Protein AF-A0A967R3L9-F1 (afdb_monomer_lite)

Sequence (91 aa):
IPGVAVYESRI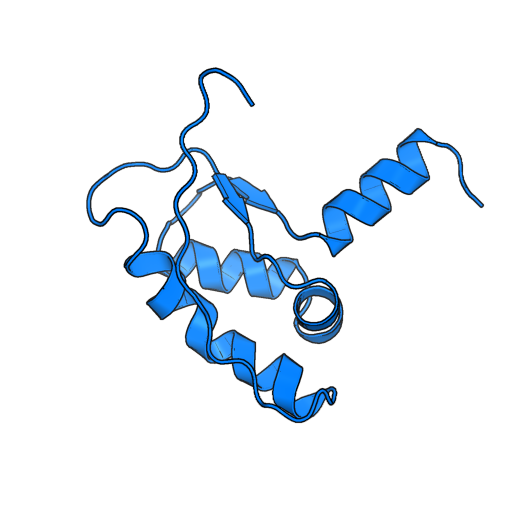YNDPEVSPESLADMEGRIAECTEVILPGADLDVVAYGCTSGAMVIGPENVHARIHEARPGVACTTPMEAATAALQALGAK

Secondary structure (DSSP, 8-state):
-TT-----------SS--HHHHHGGGGGHHHHHHTSSTTS--SEEE---HHHHHHH-HHHHHHHHHHHSTT-EEE-HHHHHHHHHHHTT--

Foldseek 3Di:
DPPDDDWFFDQDQDPDDDLVSLLVSLVCLQVRLLPGPHPDDDQEDEDEDQSSCVSNPQVSSVVSNCNRPPPHHYDYPNRVVVVVCVVVVPD

pLDDT: mean 97.0, std 2.75, range [78.0, 98.81]

Structure (mmCIF, N/CA/C/O backbone):
data_AF-A0A967R3L9-F1
#
_entry.id   AF-A0A967R3L9-F1
#
loop_
_atom_site.group_PDB
_atom_site.id
_atom_site.type_symbol
_atom_site.label_atom_id
_atom_site.label_alt_id
_atom_site.label_comp_id
_atom_site.label_asym_id
_atom_site.label_entity_id
_atom_site.label_seq_id
_atom_site.pdbx_PDB_ins_code
_atom_site.Cartn_x
_atom_site.Cartn_y
_atom_site.Cartn_z
_atom_site.occupancy
_atom_site.B_iso_or_equiv
_atom_site.auth_seq_id
_atom_site.auth_comp_id
_atom_site.auth_asym_id
_atom_site.auth_atom_id
_atom_site.pdbx_PDB_model_num
ATOM 1 N N . ILE A 1 1 ? -4.705 -4.990 16.367 1.00 85.19 1 ILE A N 1
ATOM 2 C CA . ILE A 1 1 ? -6.103 -4.551 16.583 1.00 85.19 1 ILE A CA 1
ATOM 3 C C . ILE A 1 1 ? -6.895 -5.804 16.933 1.00 85.19 1 ILE A C 1
ATOM 5 O O . ILE A 1 1 ? -6.933 -6.699 16.096 1.00 85.19 1 ILE A O 1
ATOM 9 N N . PRO A 1 2 ? -7.399 -5.958 18.170 1.00 94.62 2 PRO A N 1
ATOM 10 C CA . PRO A 1 2 ? -8.172 -7.144 18.534 1.00 94.62 2 PRO A CA 1
ATOM 11 C C . PRO A 1 2 ? -9.336 -7.357 17.556 1.00 94.62 2 PRO A C 1
ATOM 13 O O . PRO A 1 2 ? -10.051 -6.407 17.254 1.00 94.62 2 PRO A O 1
ATOM 16 N N . GLY A 1 3 ? -9.496 -8.580 17.046 1.00 96.31 3 GLY A N 1
ATOM 17 C CA . GLY A 1 3 ? -10.554 -8.922 16.086 1.00 96.31 3 GLY A CA 1
ATOM 18 C C . GLY A 1 3 ? -10.240 -8.648 14.610 1.00 96.31 3 GLY A C 1
ATOM 19 O O . GLY A 1 3 ? -11.092 -8.922 13.776 1.00 96.31 3 GLY A O 1
ATOM 20 N N . VAL A 1 4 ? -9.040 -8.159 14.271 1.00 96.88 4 VAL A N 1
ATOM 21 C CA . VAL A 1 4 ? -8.608 -7.960 12.876 1.00 96.88 4 VAL A CA 1
ATOM 22 C C . VAL A 1 4 ? -7.485 -8.935 12.544 1.00 96.88 4 VAL A C 1
ATOM 24 O O . VAL A 1 4 ? -6.444 -8.933 13.206 1.00 96.88 4 VAL A O 1
ATOM 27 N N . ALA A 1 5 ? -7.696 -9.759 11.520 1.00 97.12 5 ALA A N 1
ATOM 28 C CA . ALA A 1 5 ? -6.660 -10.617 10.965 1.00 97.12 5 ALA A CA 1
ATOM 29 C C . ALA A 1 5 ? -5.778 -9.818 9.994 1.00 97.12 5 ALA A C 1
ATOM 31 O O . ALA A 1 5 ? -6.271 -8.969 9.256 1.00 97.12 5 ALA A O 1
ATOM 32 N N . VAL A 1 6 ? -4.472 -10.080 10.012 1.00 97.19 6 VAL A N 1
ATOM 33 C CA . VAL A 1 6 ? -3.495 -9.410 9.146 1.00 97.19 6 VAL A CA 1
ATOM 34 C C . VAL A 1 6 ? -2.718 -10.474 8.391 1.00 97.19 6 VAL A C 1
ATOM 36 O O . VAL A 1 6 ? -2.249 -11.444 8.986 1.00 97.19 6 VAL A O 1
ATOM 39 N N . TYR A 1 7 ? -2.590 -10.266 7.088 1.00 97.75 7 TYR A N 1
ATOM 40 C CA . TYR A 1 7 ? -1.866 -11.127 6.166 1.00 97.75 7 TYR A CA 1
ATOM 41 C C . TYR A 1 7 ? -0.953 -10.247 5.323 1.00 97.75 7 TYR A C 1
ATOM 43 O O . TYR A 1 7 ? -1.308 -9.111 5.009 1.00 97.75 7 TYR A O 1
ATOM 51 N N . GLU A 1 8 ? 0.213 -10.766 4.961 1.00 97.56 8 GLU A N 1
ATOM 52 C CA . GLU A 1 8 ? 1.203 -10.013 4.202 1.00 97.56 8 GLU A CA 1
ATOM 53 C C . GLU A 1 8 ? 1.845 -10.872 3.118 1.00 97.56 8 GLU A C 1
ATOM 55 O O . GLU A 1 8 ? 2.023 -12.083 3.260 1.00 97.56 8 GLU A O 1
ATOM 60 N N . SER A 1 9 ? 2.221 -10.204 2.036 1.00 98.25 9 SER A N 1
ATOM 61 C CA . SER A 1 9 ? 3.149 -10.696 1.032 1.00 98.25 9 SER A CA 1
ATOM 62 C C . SER A 1 9 ? 4.220 -9.631 0.823 1.00 98.25 9 SER A C 1
ATOM 64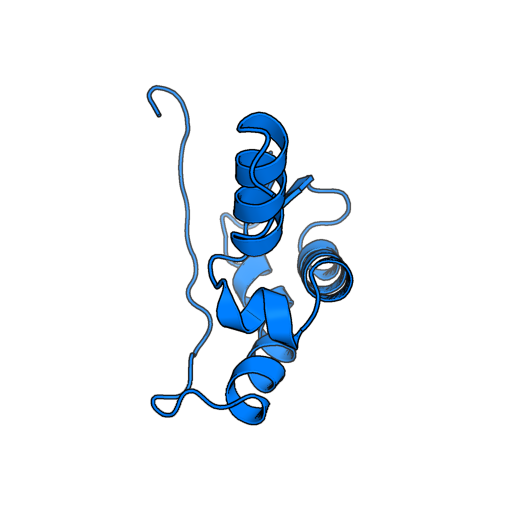 O O . SER A 1 9 ? 4.015 -8.447 1.110 1.00 98.25 9 SER A O 1
ATOM 66 N N . ARG A 1 10 ? 5.402 -10.045 0.362 1.00 97.50 10 ARG A N 1
ATOM 67 C CA . ARG A 1 10 ? 6.538 -9.138 0.215 1.00 97.50 10 ARG A CA 1
ATOM 68 C C . ARG A 1 10 ? 6.830 -8.859 -1.249 1.00 97.50 10 ARG A C 1
ATOM 70 O O . ARG A 1 10 ? 7.127 -9.774 -2.013 1.00 97.50 10 ARG A O 1
ATOM 77 N N . ILE A 1 11 ? 6.860 -7.577 -1.592 1.00 97.75 11 ILE A N 1
ATOM 78 C CA . ILE A 1 11 ? 7.423 -7.101 -2.852 1.00 97.75 11 ILE A CA 1
ATOM 79 C C . ILE A 1 11 ? 8.945 -7.018 -2.683 1.00 97.75 11 ILE A C 1
ATOM 81 O O . ILE A 1 11 ? 9.447 -6.476 -1.696 1.00 97.75 11 ILE A O 1
ATOM 85 N N . TYR A 1 12 ? 9.683 -7.606 -3.625 1.00 96.19 12 TYR A N 1
ATOM 86 C CA . TYR A 1 12 ? 11.122 -7.420 -3.767 1.00 96.19 12 TYR A CA 1
ATOM 87 C C . TYR A 1 12 ? 11.428 -5.928 -3.818 1.00 96.19 12 TYR A C 1
ATOM 89 O O . TYR A 1 12 ? 10.853 -5.195 -4.617 1.00 96.19 12 TYR A O 1
ATOM 97 N N . ASN A 1 13 ? 12.329 -5.515 -2.942 1.00 92.88 13 ASN A N 1
ATOM 98 C CA . ASN A 1 13 ? 12.805 -4.154 -2.838 1.00 92.88 13 ASN A CA 1
ATOM 99 C C . ASN A 1 13 ? 14.309 -4.204 -3.059 1.00 92.88 13 ASN A C 1
ATOM 101 O O . ASN A 1 13 ? 14.996 -4.929 -2.329 1.00 92.88 13 ASN A O 1
ATOM 105 N N . ASP A 1 14 ? 14.789 -3.452 -4.043 1.00 95.19 14 ASP A N 1
ATOM 106 C CA . ASP A 1 14 ? 16.215 -3.357 -4.330 1.00 95.19 14 ASP A CA 1
ATOM 107 C C . ASP A 1 14 ? 16.985 -2.889 -3.074 1.00 95.19 14 ASP A C 1
ATOM 109 O O . ASP A 1 14 ? 16.457 -2.088 -2.288 1.00 95.19 14 ASP A O 1
ATOM 113 N N . PRO A 1 15 ? 18.191 -3.421 -2.800 1.00 93.94 15 PRO A N 1
ATOM 114 C CA . PRO A 1 15 ? 19.019 -2.942 -1.695 1.00 93.94 15 PRO A CA 1
ATOM 115 C C . PRO A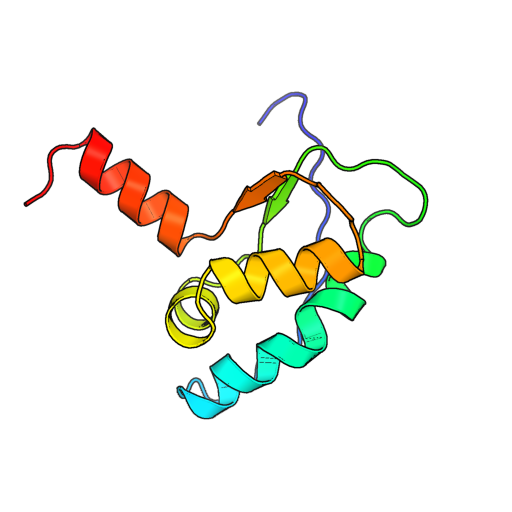 1 15 ? 19.379 -1.453 -1.805 1.00 93.94 15 PRO A C 1
ATOM 117 O O . PRO A 1 15 ? 19.576 -0.808 -0.771 1.00 93.94 15 PRO A O 1
ATOM 120 N N . GLU A 1 16 ? 19.467 -0.905 -3.016 1.00 95.06 16 GLU A N 1
ATOM 121 C CA . GLU A 1 16 ? 19.639 0.522 -3.252 1.00 95.06 16 GLU A CA 1
ATOM 122 C C . GLU A 1 16 ? 18.276 1.213 -3.354 1.00 95.06 16 GLU A C 1
ATOM 124 O O . GLU A 1 16 ? 17.430 0.869 -4.176 1.00 95.06 16 GLU A O 1
ATOM 129 N N . VAL A 1 17 ? 18.054 2.226 -2.515 1.00 95.25 17 VAL A N 1
ATOM 130 C CA . VAL A 1 17 ? 16.804 2.995 -2.511 1.00 95.25 17 VAL A CA 1
ATOM 131 C C . VAL A 1 17 ? 16.989 4.253 -3.354 1.00 95.25 17 VAL A C 1
ATOM 133 O O . VAL A 1 17 ? 17.548 5.246 -2.885 1.00 95.25 17 VAL A O 1
ATOM 136 N N . SER A 1 18 ? 16.492 4.218 -4.589 1.00 97.25 18 SER A N 1
ATOM 137 C CA . SER A 1 18 ? 16.483 5.334 -5.535 1.00 97.25 18 SER A CA 1
ATOM 138 C C . SER A 1 18 ? 15.070 5.530 -6.107 1.00 97.25 18 SER A C 1
ATOM 140 O O . SER A 1 18 ? 14.225 4.643 -5.978 1.00 97.25 18 SER A O 1
ATOM 142 N N . PRO A 1 19 ? 14.757 6.678 -6.734 1.00 97.50 19 PRO A N 1
ATOM 143 C CA . PRO A 1 19 ? 13.472 6.848 -7.410 1.00 97.50 19 PRO A CA 1
ATOM 144 C C . PRO A 1 19 ? 13.208 5.777 -8.478 1.00 97.50 19 PRO A C 1
ATOM 146 O O . PRO A 1 19 ? 12.075 5.341 -8.624 1.00 97.50 19 PRO A O 1
ATOM 149 N N . GLU A 1 20 ? 14.245 5.332 -9.188 1.00 98.00 20 GLU A N 1
ATOM 150 C CA . GLU A 1 20 ? 14.140 4.281 -10.206 1.00 98.00 20 GLU A CA 1
ATOM 151 C C . GLU A 1 20 ? 13.800 2.930 -9.568 1.00 98.00 20 GLU A C 1
ATOM 153 O O . GLU A 1 20 ? 12.770 2.345 -9.892 1.00 98.00 20 GLU A O 1
ATOM 158 N N . SER A 1 21 ? 14.569 2.497 -8.562 1.00 97.25 21 SER A N 1
ATOM 159 C CA . SER A 1 21 ? 14.329 1.202 -7.915 1.00 97.25 21 SER A CA 1
ATOM 160 C C . SER A 1 21 ? 12.999 1.139 -7.155 1.00 97.25 21 SER A C 1
ATOM 162 O O . SER A 1 21 ? 12.386 0.077 -7.044 1.00 97.25 21 SER A O 1
ATOM 164 N N . LEU A 1 22 ? 12.514 2.278 -6.650 1.00 98.06 22 LEU A N 1
ATOM 165 C CA . LEU A 1 22 ? 11.183 2.389 -6.054 1.00 98.06 22 LEU A CA 1
ATOM 166 C C . LEU A 1 22 ? 10.067 2.334 -7.103 1.00 98.06 22 LEU A C 1
ATOM 168 O O . LEU A 1 22 ? 9.021 1.751 -6.822 1.00 98.06 22 LEU A O 1
ATOM 172 N N . ALA A 1 23 ? 10.266 2.927 -8.284 1.00 97.81 23 ALA A N 1
ATOM 173 C CA . ALA A 1 23 ? 9.304 2.853 -9.383 1.00 97.81 23 ALA A CA 1
ATOM 174 C C . ALA A 1 23 ? 9.178 1.418 -9.920 1.00 97.81 23 ALA A C 1
ATOM 176 O O . ALA A 1 23 ? 8.067 0.954 -10.175 1.00 97.81 23 ALA A O 1
ATOM 177 N N . ASP A 1 24 ? 10.287 0.676 -9.981 1.00 97.44 24 ASP A N 1
ATOM 178 C CA . ASP A 1 24 ? 10.316 -0.721 -10.438 1.00 97.44 24 ASP A CA 1
ATOM 179 C C . ASP A 1 24 ? 9.430 -1.659 -9.598 1.00 97.44 24 ASP A C 1
ATOM 181 O O . ASP A 1 24 ? 8.970 -2.701 -10.080 1.00 97.44 24 ASP A O 1
ATOM 185 N N . MET A 1 25 ? 9.136 -1.293 -8.346 1.00 98.00 25 MET A N 1
ATOM 186 C CA . MET A 1 25 ? 8.233 -2.062 -7.487 1.00 98.00 25 MET A CA 1
ATOM 187 C C . MET A 1 25 ? 6.799 -2.118 -8.035 1.00 98.00 25 MET A C 1
ATOM 189 O O . MET A 1 25 ? 6.092 -3.086 -7.742 1.00 98.00 25 MET A O 1
ATOM 193 N N . GLU A 1 26 ? 6.363 -1.122 -8.821 1.00 98.31 26 GLU A N 1
ATOM 194 C CA . GLU A 1 26 ? 4.987 -1.007 -9.325 1.00 98.31 26 GLU A CA 1
ATOM 195 C C . GLU A 1 26 ? 4.545 -2.266 -10.077 1.00 98.31 26 GLU A C 1
ATOM 197 O O . GLU A 1 26 ? 3.471 -2.813 -9.808 1.00 98.31 26 GLU A O 1
ATOM 202 N N . GLY A 1 27 ? 5.409 -2.777 -10.959 1.00 97.50 27 GLY A N 1
ATOM 203 C CA . GLY A 1 27 ? 5.120 -3.949 -11.788 1.00 97.50 27 GLY A CA 1
ATOM 204 C C . GLY A 1 27 ? 4.906 -5.241 -10.993 1.00 97.50 27 GLY A C 1
ATOM 205 O O . GLY A 1 27 ? 4.412 -6.222 -11.541 1.00 97.50 27 GLY A O 1
ATOM 206 N N . ARG A 1 28 ? 5.251 -5.253 -9.699 1.00 98.19 28 ARG A N 1
ATOM 207 C CA . ARG A 1 28 ? 5.161 -6.427 -8.818 1.00 98.19 28 ARG A CA 1
ATOM 208 C C . ARG A 1 28 ? 4.006 -6.342 -7.817 1.00 98.19 28 ARG A C 1
ATOM 210 O O . ARG A 1 28 ? 3.771 -7.295 -7.071 1.00 98.19 28 ARG A O 1
ATOM 217 N N . ILE A 1 29 ? 3.281 -5.220 -7.774 1.00 98.69 29 ILE A N 1
ATOM 218 C CA . ILE A 1 29 ? 2.188 -5.010 -6.812 1.00 98.69 29 ILE A CA 1
ATOM 219 C C . ILE A 1 29 ? 1.050 -6.009 -7.048 1.00 98.69 29 ILE A C 1
ATOM 221 O O . ILE A 1 29 ? 0.587 -6.625 -6.087 1.00 98.69 29 ILE A O 1
ATOM 225 N N . ALA A 1 30 ? 0.626 -6.209 -8.300 1.00 98.50 30 ALA A N 1
ATOM 226 C CA . ALA A 1 30 ? -0.487 -7.101 -8.628 1.00 98.50 30 ALA A CA 1
ATOM 227 C C . ALA A 1 30 ? -0.189 -8.563 -8.236 1.00 98.50 30 ALA A C 1
ATOM 229 O O . ALA A 1 30 ? -0.943 -9.148 -7.458 1.00 98.50 30 ALA A O 1
ATOM 230 N N . GLU A 1 31 ? 0.957 -9.116 -8.665 1.00 98.19 31 GLU A N 1
ATOM 231 C CA . GLU A 1 31 ? 1.353 -10.502 -8.342 1.00 98.19 31 GLU A CA 1
ATOM 232 C C . GLU A 1 31 ? 1.485 -10.739 -6.829 1.00 98.19 31 GLU A C 1
ATOM 234 O O . GLU A 1 31 ? 1.072 -11.774 -6.306 1.00 98.19 31 GLU A O 1
ATOM 239 N N . CYS A 1 32 ? 2.022 -9.763 -6.090 1.00 98.56 32 CYS A N 1
ATOM 240 C CA . CYS A 1 32 ? 2.170 -9.887 -4.645 1.00 98.56 32 CYS A CA 1
ATOM 241 C C . CYS A 1 32 ? 0.814 -9.759 -3.941 1.00 98.56 32 CYS A C 1
ATOM 243 O O . CYS A 1 32 ? 0.579 -10.423 -2.933 1.00 98.56 32 CYS A O 1
ATOM 245 N N . THR A 1 33 ? -0.099 -8.942 -4.460 1.00 98.50 33 THR A N 1
ATOM 246 C CA . THR A 1 33 ? -1.455 -8.809 -3.911 1.00 98.50 33 THR A CA 1
ATOM 247 C C . THR A 1 33 ? -2.268 -10.091 -4.112 1.00 98.50 33 THR A C 1
ATOM 249 O O . THR A 1 33 ? -2.999 -10.507 -3.211 1.00 98.50 33 THR A O 1
ATOM 252 N N . GLU A 1 34 ? -2.125 -10.751 -5.264 1.00 97.94 34 GLU A N 1
ATOM 253 C CA . GLU A 1 34 ? -2.872 -11.966 -5.618 1.00 97.94 34 GLU A CA 1
ATOM 254 C C . GLU A 1 34 ? -2.654 -13.110 -4.615 1.00 97.94 34 GLU A C 1
ATOM 256 O O . GLU A 1 34 ? -3.595 -13.820 -4.254 1.00 97.94 34 GLU A O 1
ATOM 261 N N . VAL A 1 35 ? -1.433 -13.247 -4.091 1.00 98.06 35 VAL A N 1
ATOM 262 C CA . VAL A 1 35 ? -1.079 -14.337 -3.168 1.00 98.06 35 VAL A CA 1
ATOM 263 C C . VAL A 1 35 ? -1.555 -14.124 -1.726 1.00 98.06 35 VAL A C 1
ATOM 265 O O . VAL A 1 35 ? -1.450 -15.041 -0.907 1.00 98.06 35 VAL A O 1
ATOM 268 N N . ILE A 1 36 ? -2.092 -12.949 -1.382 1.00 98.19 36 ILE A N 1
ATOM 269 C CA . ILE A 1 36 ? -2.650 -12.686 -0.048 1.00 98.19 36 ILE A CA 1
ATOM 270 C C . ILE A 1 36 ? -4.022 -13.358 0.040 1.00 98.19 36 ILE A C 1
ATOM 272 O O . ILE A 1 36 ? -4.978 -12.849 -0.529 1.00 98.19 36 ILE A O 1
ATOM 276 N N . LEU A 1 37 ? -4.127 -14.485 0.755 1.00 97.12 37 LEU A N 1
ATOM 277 C CA . LEU A 1 37 ? -5.362 -15.275 0.915 1.00 97.12 37 LEU A CA 1
ATOM 278 C C . LEU A 1 37 ? -6.133 -15.531 -0.403 1.00 97.12 37 LEU A C 1
ATOM 280 O O . LEU A 1 37 ? -7.238 -15.008 -0.602 1.00 97.12 37 LEU A O 1
ATOM 284 N N . PRO A 1 38 ? -5.588 -16.340 -1.326 1.00 95.50 38 PRO A N 1
ATOM 285 C CA . PRO A 1 38 ? -6.238 -16.611 -2.606 1.00 95.50 38 PRO A CA 1
ATOM 286 C C . PRO A 1 38 ? -7.649 -17.187 -2.422 1.00 95.50 38 PRO A C 1
ATOM 288 O O . PRO A 1 38 ? -7.852 -18.117 -1.642 1.00 95.50 38 PRO A O 1
ATOM 291 N N . GLY A 1 39 ? -8.628 -16.632 -3.141 1.00 90.38 39 GLY A N 1
ATOM 292 C CA . GLY A 1 39 ? -10.024 -17.091 -3.117 1.00 90.38 39 GLY A CA 1
ATOM 293 C C . GLY A 1 39 ? -10.862 -16.648 -1.911 1.00 90.38 39 GLY A C 1
ATOM 294 O O . GLY A 1 39 ? -12.053 -16.948 -1.882 1.00 90.38 39 GLY A O 1
ATOM 295 N N . ALA A 1 40 ? -10.280 -15.934 -0.945 1.00 95.25 40 ALA A N 1
ATOM 296 C CA . ALA A 1 40 ? -11.027 -15.274 0.124 1.00 95.25 40 ALA A CA 1
ATOM 297 C C . ALA A 1 40 ? -11.196 -13.777 -0.166 1.00 95.25 40 ALA A C 1
ATOM 299 O O . ALA A 1 40 ? -10.352 -13.172 -0.837 1.00 95.25 40 ALA A O 1
ATOM 300 N N . ASP A 1 41 ? -12.260 -13.188 0.374 1.00 94.62 41 ASP A N 1
ATOM 301 C CA . ASP A 1 41 ? -12.473 -11.743 0.351 1.00 94.62 41 ASP A CA 1
ATOM 302 C C . ASP A 1 41 ? -11.548 -11.044 1.358 1.00 94.62 41 ASP A C 1
ATOM 304 O O . ASP A 1 41 ? -11.239 -11.579 2.426 1.00 94.62 41 ASP A O 1
ATOM 308 N N . LEU A 1 42 ? -11.104 -9.836 1.007 1.00 97.62 42 LEU A N 1
ATOM 309 C CA . LEU A 1 42 ? -10.333 -8.946 1.873 1.00 97.62 42 LEU A CA 1
ATOM 310 C C . LEU A 1 42 ? -11.111 -7.641 2.035 1.00 97.62 42 LEU A C 1
ATOM 312 O O . LEU A 1 42 ? -11.588 -7.092 1.045 1.00 97.62 42 LEU A O 1
ATOM 316 N N . ASP A 1 43 ? -11.197 -7.122 3.260 1.00 98.19 43 ASP A N 1
ATOM 317 C CA . ASP A 1 43 ? -11.851 -5.831 3.514 1.00 98.19 43 ASP A CA 1
ATOM 318 C C . ASP A 1 43 ? -11.012 -4.653 2.992 1.00 98.19 43 ASP A C 1
ATOM 320 O O . ASP A 1 43 ? -11.546 -3.659 2.500 1.00 98.19 43 ASP A O 1
ATOM 324 N N . VAL A 1 44 ? -9.684 -4.755 3.115 1.00 98.25 44 VAL A N 1
ATOM 325 C CA . VAL A 1 44 ? -8.727 -3.704 2.755 1.00 98.25 44 VAL A CA 1
ATOM 326 C C . VAL A 1 44 ? -7.380 -4.302 2.355 1.00 98.25 44 VAL A C 1
ATOM 328 O O . VAL A 1 44 ? -6.925 -5.282 2.948 1.00 98.25 44 VAL A O 1
ATOM 331 N N . VAL A 1 45 ? -6.711 -3.680 1.385 1.00 98.50 45 VAL A N 1
ATOM 332 C CA . VAL A 1 45 ? -5.316 -3.957 1.024 1.00 98.50 45 VAL A CA 1
ATOM 333 C C . VAL A 1 45 ? -4.498 -2.679 1.181 1.00 98.50 45 VAL A C 1
ATOM 335 O O . VAL A 1 45 ? -4.876 -1.615 0.694 1.00 98.50 45 VAL A O 1
ATOM 338 N N . ALA A 1 46 ? -3.357 -2.777 1.860 1.00 98.31 46 ALA A N 1
ATOM 339 C CA . ALA A 1 46 ? -2.437 -1.662 2.025 1.00 98.31 46 ALA A CA 1
ATOM 340 C C . ALA A 1 46 ? -1.105 -1.947 1.327 1.00 98.31 46 ALA A C 1
ATOM 342 O O . ALA A 1 46 ? -0.484 -2.983 1.567 1.00 98.31 46 ALA A O 1
ATOM 343 N N . TYR A 1 47 ? -0.624 -1.002 0.521 1.00 98.50 47 TYR A N 1
ATOM 344 C CA . TYR A 1 47 ? 0.748 -1.045 0.017 1.00 98.50 47 TYR A CA 1
ATOM 345 C C . TYR A 1 47 ? 1.683 -0.405 1.044 1.00 98.50 47 TYR A C 1
ATOM 347 O O . TYR A 1 47 ? 1.719 0.814 1.202 1.00 98.50 47 TYR A O 1
ATOM 355 N N . GLY A 1 48 ? 2.429 -1.235 1.771 1.00 97.56 48 GLY A N 1
ATOM 356 C CA . GLY A 1 48 ? 3.162 -0.852 2.983 1.00 97.56 48 GLY A CA 1
ATOM 357 C C . GLY A 1 48 ? 4.447 -0.030 2.803 1.00 97.56 48 GLY A C 1
ATOM 358 O O . GLY A 1 48 ? 5.271 -0.032 3.714 1.00 97.56 48 GLY A O 1
ATOM 359 N N . CYS A 1 49 ? 4.663 0.653 1.675 1.00 96.69 49 CYS A N 1
ATOM 360 C CA . CYS A 1 49 ? 5.890 1.419 1.421 1.00 96.69 49 CYS A CA 1
ATOM 361 C C . CYS A 1 49 ? 5.599 2.913 1.212 1.00 96.69 49 CYS A C 1
ATOM 363 O O . CYS A 1 49 ? 4.991 3.296 0.216 1.00 96.69 49 CYS A O 1
ATOM 365 N N . THR A 1 50 ? 6.067 3.774 2.126 1.00 96.75 50 THR A N 1
ATOM 366 C CA . THR A 1 50 ? 5.865 5.233 2.037 1.00 96.75 50 THR A CA 1
ATOM 367 C C . THR A 1 50 ? 6.584 5.845 0.834 1.00 96.75 50 THR A C 1
ATOM 369 O O . THR A 1 50 ? 5.973 6.580 0.067 1.00 96.75 50 THR A O 1
ATOM 372 N N . SER A 1 51 ? 7.876 5.550 0.651 1.00 96.81 51 SER A N 1
ATOM 373 C CA . SER A 1 51 ? 8.681 6.104 -0.448 1.00 96.81 51 SER A CA 1
ATOM 374 C C . SER A 1 51 ? 8.240 5.575 -1.807 1.00 96.81 51 SER A C 1
ATOM 376 O O . SER A 1 51 ? 8.112 6.354 -2.745 1.00 96.81 51 SER A O 1
ATOM 378 N N . GLY A 1 52 ? 7.921 4.283 -1.889 1.00 97.31 52 GLY A N 1
ATOM 379 C CA . GLY A 1 52 ? 7.328 3.686 -3.082 1.00 97.31 52 GLY A CA 1
ATOM 380 C C . GLY A 1 52 ? 5.992 4.339 -3.435 1.00 97.31 52 GLY A C 1
ATOM 381 O O . GLY A 1 52 ? 5.793 4.707 -4.582 1.00 97.31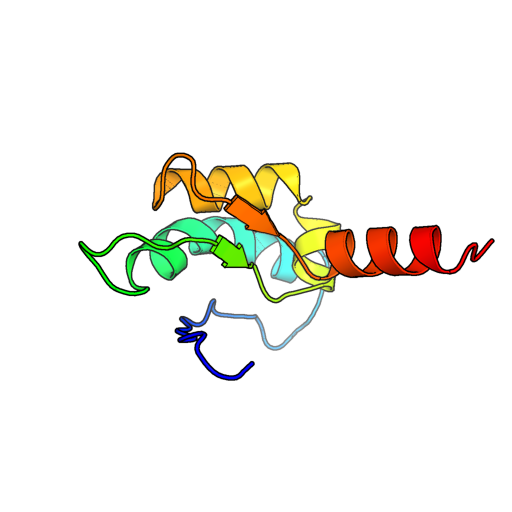 52 GLY A O 1
ATOM 382 N N . ALA A 1 53 ? 5.106 4.567 -2.458 1.00 97.31 53 ALA A N 1
ATOM 383 C CA . ALA A 1 53 ? 3.817 5.216 -2.708 1.00 97.31 53 ALA A CA 1
ATOM 384 C C . ALA A 1 53 ? 3.976 6.671 -3.180 1.00 97.31 53 ALA A C 1
ATOM 386 O O . ALA A 1 53 ? 3.222 7.110 -4.040 1.00 97.31 53 ALA A O 1
ATOM 387 N N . MET A 1 54 ? 4.974 7.400 -2.663 1.00 97.25 54 MET A N 1
ATOM 388 C CA . MET A 1 54 ? 5.290 8.759 -3.124 1.00 97.25 54 MET A CA 1
ATOM 389 C C . MET A 1 54 ? 5.803 8.792 -4.568 1.00 97.25 54 MET A C 1
ATOM 391 O O . MET A 1 54 ? 5.468 9.718 -5.299 1.00 97.25 54 MET A O 1
ATOM 395 N N . VAL A 1 55 ? 6.624 7.815 -4.968 1.00 98.12 55 VAL A N 1
ATOM 396 C CA . VAL A 1 55 ? 7.206 7.744 -6.320 1.00 98.12 55 VAL A CA 1
ATOM 397 C C . VAL A 1 55 ? 6.198 7.221 -7.345 1.00 98.12 55 VAL A C 1
ATOM 399 O O . VAL A 1 55 ? 6.051 7.815 -8.408 1.00 98.12 55 VAL A O 1
ATOM 402 N N . ILE A 1 56 ? 5.498 6.130 -7.025 1.00 98.12 56 ILE A N 1
ATOM 403 C CA . ILE A 1 56 ? 4.533 5.464 -7.915 1.00 98.12 56 ILE A CA 1
ATOM 404 C C . ILE A 1 56 ? 3.236 6.282 -8.022 1.00 98.12 56 ILE A C 1
ATOM 406 O O . ILE A 1 56 ? 2.616 6.338 -9.083 1.00 98.12 56 ILE A O 1
ATOM 410 N N . GLY A 1 57 ? 2.834 6.938 -6.932 1.00 98.00 57 GLY A N 1
ATOM 411 C CA . GLY A 1 57 ? 1.548 7.617 -6.790 1.00 98.00 57 GLY A CA 1
ATOM 412 C C . GLY A 1 57 ? 0.459 6.682 -6.237 1.00 98.00 57 GLY A C 1
ATOM 413 O O . GLY A 1 57 ? 0.355 5.531 -6.677 1.00 98.00 57 GLY A O 1
ATOM 414 N N . PRO A 1 58 ? -0.366 7.137 -5.273 1.00 97.06 58 PRO A N 1
ATOM 415 C CA . PRO A 1 58 ? -1.369 6.292 -4.624 1.00 97.06 58 PRO A CA 1
ATOM 416 C C . PRO A 1 58 ? -2.421 5.762 -5.605 1.00 97.06 58 PRO A C 1
ATOM 418 O O . PRO A 1 58 ? -2.810 4.603 -5.502 1.00 97.06 58 PRO A O 1
ATOM 421 N N . GLU A 1 59 ? -2.818 6.542 -6.609 1.00 98.00 59 GLU A N 1
ATOM 422 C CA . GLU A 1 59 ? -3.801 6.121 -7.612 1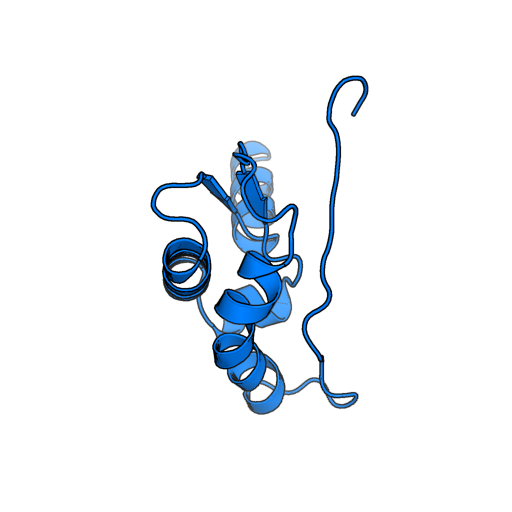.00 98.00 59 GLU A CA 1
ATOM 423 C C . GLU A 1 59 ? -3.285 4.951 -8.462 1.00 98.00 59 GLU A C 1
ATOM 425 O O . GLU A 1 59 ? -4.026 4.005 -8.737 1.00 98.00 59 GLU A O 1
ATOM 430 N N . ASN A 1 60 ? -2.001 4.974 -8.833 1.00 98.50 60 ASN A N 1
ATOM 431 C CA . ASN A 1 60 ? -1.368 3.884 -9.577 1.00 98.50 60 ASN A CA 1
ATOM 432 C C . ASN A 1 60 ? -1.229 2.634 -8.705 1.00 98.50 60 ASN A C 1
ATOM 434 O O . ASN A 1 60 ? -1.552 1.534 -9.148 1.00 98.50 60 ASN A O 1
ATOM 438 N N . VAL A 1 61 ? -0.835 2.797 -7.439 1.00 98.69 61 VAL A N 1
ATOM 439 C CA . VAL A 1 61 ? -0.805 1.694 -6.467 1.00 98.69 61 VAL A CA 1
ATOM 440 C C . VAL A 1 61 ? -2.185 1.043 -6.332 1.00 98.69 61 VAL A C 1
ATOM 442 O O . VAL A 1 61 ? -2.289 -0.183 -6.383 1.00 98.69 61 VAL A O 1
ATOM 445 N N . HIS A 1 62 ? -3.249 1.840 -6.190 1.00 98.69 62 HIS A N 1
ATOM 446 C CA . HIS A 1 62 ? -4.620 1.329 -6.092 1.00 98.69 62 HIS A CA 1
ATOM 447 C C . HIS A 1 62 ? -5.018 0.582 -7.367 1.00 98.69 62 HIS A C 1
ATOM 449 O O . HIS A 1 62 ? -5.552 -0.521 -7.272 1.00 98.69 62 HIS A O 1
ATOM 455 N N . ALA A 1 63 ? -4.690 1.124 -8.544 1.00 98.75 63 ALA A N 1
ATOM 456 C CA . ALA A 1 63 ? -4.952 0.466 -9.821 1.00 98.75 63 ALA A CA 1
ATOM 457 C C . ALA A 1 63 ? -4.265 -0.907 -9.916 1.00 98.75 63 ALA A C 1
ATOM 459 O O . ALA A 1 63 ? -4.918 -1.887 -10.275 1.00 98.75 63 ALA A O 1
ATOM 460 N N . ARG A 1 64 ? -2.986 -1.010 -9.524 1.00 98.81 64 ARG A N 1
ATOM 461 C CA . ARG A 1 64 ? -2.257 -2.291 -9.493 1.00 98.81 64 ARG A CA 1
ATOM 462 C C . ARG A 1 64 ? -2.856 -3.283 -8.489 1.00 98.81 64 ARG A C 1
ATOM 464 O O . ARG A 1 64 ? -2.923 -4.473 -8.776 1.00 98.81 64 ARG A O 1
ATOM 471 N N . ILE A 1 65 ? -3.319 -2.823 -7.322 1.00 98.75 65 ILE A N 1
ATOM 472 C CA . ILE A 1 65 ? -4.027 -3.680 -6.351 1.00 98.75 65 ILE A CA 1
ATOM 473 C C . ILE A 1 65 ? -5.338 -4.206 -6.953 1.00 98.75 65 ILE A C 1
ATOM 475 O O . ILE A 1 65 ? -5.657 -5.389 -6.813 1.00 98.75 65 ILE A O 1
ATOM 479 N N . HIS A 1 66 ? -6.093 -3.348 -7.644 1.00 98.62 66 HIS A N 1
ATOM 480 C CA . HIS A 1 66 ? -7.389 -3.694 -8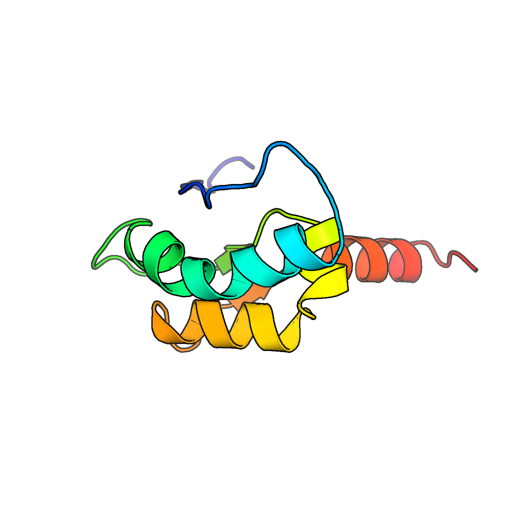.235 1.00 98.62 66 HIS A CA 1
ATOM 481 C C . HIS A 1 66 ? -7.301 -4.663 -9.413 1.00 98.62 66 HIS A C 1
ATOM 483 O O . HIS A 1 66 ? -8.302 -5.310 -9.712 1.00 98.62 66 HIS A O 1
ATOM 489 N N . GLU A 1 67 ? -6.131 -4.831 -10.029 1.00 98.44 67 GLU A N 1
ATOM 490 C CA . GLU A 1 67 ? -5.896 -5.909 -11.000 1.00 98.44 67 GLU A CA 1
ATOM 491 C C . GLU A 1 67 ? -6.043 -7.297 -10.360 1.00 98.44 67 GLU A C 1
ATOM 493 O O . GLU A 1 67 ? -6.623 -8.191 -10.972 1.00 98.44 67 GLU A O 1
ATOM 498 N N . ALA A 1 68 ? -5.582 -7.467 -9.116 1.00 97.62 68 ALA A N 1
ATOM 499 C CA . ALA A 1 68 ? -5.701 -8.723 -8.373 1.00 97.62 68 ALA A CA 1
ATOM 500 C C . ALA A 1 68 ? -6.973 -8.793 -7.512 1.00 97.62 68 ALA A C 1
ATOM 502 O O . ALA A 1 68 ? -7.534 -9.868 -7.298 1.00 97.62 68 ALA A O 1
ATOM 503 N N . ARG A 1 69 ? -7.423 -7.651 -6.978 1.00 97.81 69 ARG A N 1
ATOM 504 C CA . ARG A 1 69 ? -8.547 -7.546 -6.033 1.00 97.81 69 ARG A CA 1
ATOM 505 C C . ARG A 1 69 ? -9.497 -6.415 -6.444 1.00 97.81 69 ARG A C 1
ATOM 507 O O . ARG A 1 69 ? -9.466 -5.344 -5.836 1.00 97.81 69 ARG A O 1
ATOM 514 N N . PRO A 1 70 ? -10.337 -6.614 -7.476 1.00 97.12 70 PRO A N 1
ATOM 515 C CA . PRO A 1 70 ? -11.207 -5.557 -7.984 1.00 97.12 70 PRO A CA 1
ATOM 516 C C . PRO A 1 70 ? -12.106 -4.957 -6.895 1.00 97.12 70 PRO A C 1
ATOM 518 O O . PRO A 1 70 ? -12.835 -5.678 -6.217 1.00 97.12 70 PRO A O 1
ATOM 521 N N . GLY A 1 71 ? -12.069 -3.631 -6.740 1.00 95.94 71 GLY A N 1
ATOM 522 C CA . GLY A 1 71 ? -12.970 -2.890 -5.850 1.00 95.94 71 GLY A CA 1
ATOM 523 C C . GLY A 1 71 ? -12.667 -2.979 -4.350 1.00 95.94 71 GLY A C 1
ATOM 524 O O . GLY A 1 71 ? -13.432 -2.416 -3.567 1.00 95.94 71 GLY A O 1
ATOM 525 N N . VAL A 1 72 ? -11.578 -3.637 -3.930 1.00 98.31 72 VAL A N 1
ATOM 526 C CA . VAL A 1 72 ? -11.168 -3.649 -2.515 1.00 98.31 72 VAL A CA 1
ATOM 527 C C . VAL A 1 72 ? -10.800 -2.240 -2.043 1.00 98.31 72 VAL A C 1
ATOM 529 O O . VAL A 1 72 ? -10.283 -1.434 -2.822 1.00 98.31 72 VAL A O 1
ATOM 532 N N . ALA A 1 73 ? -11.046 -1.926 -0.768 1.00 98.56 73 ALA A N 1
ATOM 533 C CA . ALA A 1 73 ? -10.547 -0.682 -0.196 1.00 98.56 73 ALA A CA 1
ATOM 534 C C . ALA A 1 73 ? -9.010 -0.685 -0.206 1.00 98.56 73 ALA A C 1
ATOM 536 O O . ALA A 1 73 ? -8.381 -1.683 0.153 1.00 98.56 73 ALA A O 1
ATOM 537 N N . CYS A 1 74 ? -8.411 0.439 -0.591 1.00 98.38 74 CYS A N 1
ATOM 538 C CA . CYS A 1 74 ? -6.964 0.583 -0.702 1.00 98.38 74 CYS A CA 1
ATOM 539 C C . CYS A 1 74 ? -6.461 1.719 0.185 1.00 98.38 74 CYS A C 1
ATOM 541 O O . CYS A 1 74 ? -7.161 2.706 0.412 1.00 98.38 74 CYS A O 1
ATOM 543 N N . THR A 1 75 ? -5.235 1.589 0.684 1.00 98.38 75 THR A N 1
ATOM 544 C CA . THR A 1 75 ? -4.544 2.690 1.359 1.00 98.38 75 THR A CA 1
ATOM 545 C C . THR A 1 75 ? -3.029 2.551 1.249 1.00 98.38 75 THR A C 1
ATOM 547 O O . THR A 1 75 ? -2.489 1.464 1.022 1.00 98.38 75 THR A O 1
ATOM 550 N N . THR A 1 76 ? -2.328 3.659 1.449 1.00 98.25 76 THR A N 1
ATOM 551 C CA . THR A 1 76 ? -0.871 3.726 1.541 1.00 98.25 76 THR A CA 1
ATOM 552 C C . THR A 1 76 ? -0.451 4.492 2.801 1.00 98.25 76 THR A C 1
ATOM 554 O O . THR A 1 76 ? -1.188 5.358 3.283 1.00 98.25 76 THR A O 1
ATOM 557 N N . PRO A 1 77 ? 0.760 4.253 3.339 1.00 97.31 77 PRO A N 1
ATOM 558 C CA . PRO A 1 77 ? 1.305 5.058 4.429 1.00 97.31 77 PRO A CA 1
ATOM 559 C C . PRO A 1 77 ? 1.374 6.559 4.115 1.00 97.31 77 PRO A C 1
ATOM 561 O O . PRO A 1 77 ? 1.265 7.371 5.028 1.00 97.31 77 PRO A O 1
ATOM 564 N N . MET A 1 78 ? 1.531 6.935 2.840 1.00 95.81 78 MET A N 1
ATOM 565 C CA . MET A 1 78 ? 1.515 8.334 2.404 1.00 95.81 78 MET A CA 1
ATOM 566 C C . MET A 1 78 ? 0.133 8.967 2.613 1.00 95.81 78 MET A C 1
ATOM 568 O O . MET A 1 78 ? 0.032 10.029 3.226 1.00 95.81 78 MET A O 1
ATOM 572 N N . GLU A 1 79 ? -0.934 8.309 2.154 1.00 97.75 79 GLU A N 1
ATOM 573 C CA . GLU A 1 79 ? -2.312 8.775 2.360 1.00 97.75 79 GLU A CA 1
ATOM 574 C C . GLU A 1 79 ? -2.659 8.834 3.851 1.00 97.75 79 GLU A C 1
ATOM 576 O O . GLU A 1 79 ? -3.211 9.830 4.321 1.00 97.75 79 GLU A O 1
ATOM 581 N N . ALA A 1 80 ? -2.268 7.808 4.614 1.00 97.62 80 ALA A N 1
ATOM 582 C CA . ALA A 1 80 ? -2.479 7.761 6.057 1.00 97.62 80 ALA A CA 1
ATOM 583 C C . ALA A 1 80 ? -1.759 8.908 6.789 1.00 97.62 80 ALA A C 1
ATOM 585 O O . ALA A 1 80 ? -2.346 9.542 7.668 1.00 97.62 80 ALA A O 1
ATOM 586 N N . ALA A 1 81 ? -0.512 9.214 6.414 1.00 96.62 81 ALA A N 1
ATOM 587 C CA . ALA A 1 81 ? 0.243 10.327 6.984 1.00 96.62 81 ALA A CA 1
ATOM 588 C C . ALA A 1 81 ? -0.398 11.680 6.649 1.00 96.62 81 ALA A C 1
ATOM 590 O O . ALA A 1 81 ? -0.573 12.508 7.544 1.00 96.62 81 ALA A O 1
ATOM 591 N N . THR A 1 82 ? -0.812 11.892 5.397 1.00 95.69 82 THR A N 1
ATOM 592 C CA . THR A 1 82 ? -1.531 13.107 4.986 1.00 95.69 82 THR A CA 1
ATOM 593 C C . THR A 1 82 ? -2.830 13.281 5.771 1.00 95.69 82 THR A C 1
ATOM 595 O O . THR A 1 82 ? -3.068 14.354 6.327 1.00 95.69 82 THR A O 1
ATOM 598 N N . ALA A 1 83 ? -3.639 12.225 5.886 1.00 97.75 83 ALA A N 1
ATOM 599 C CA . ALA A 1 83 ? -4.883 12.254 6.651 1.00 97.75 83 ALA A CA 1
ATOM 600 C C . ALA A 1 83 ? -4.633 12.564 8.138 1.00 97.75 83 ALA A C 1
ATOM 602 O O . ALA A 1 83 ? -5.346 13.373 8.734 1.00 97.75 83 ALA A O 1
ATOM 603 N N . ALA A 1 84 ? -3.589 11.978 8.732 1.00 98.12 84 ALA A N 1
ATOM 604 C CA . ALA A 1 84 ? -3.216 12.238 10.120 1.00 98.12 84 ALA A CA 1
ATOM 605 C C . ALA A 1 84 ? -2.755 13.688 10.338 1.00 98.12 84 ALA A C 1
ATOM 607 O O . ALA A 1 84 ? -3.187 14.333 11.292 1.00 98.12 84 ALA A O 1
ATOM 608 N N . LEU A 1 85 ? -1.917 14.230 9.449 1.00 98.00 85 LEU A N 1
ATOM 609 C CA . LEU A 1 85 ? -1.452 15.619 9.529 1.00 98.00 85 LEU A CA 1
ATOM 610 C C . LEU A 1 85 ? -2.609 16.615 9.401 1.00 98.00 85 LEU A C 1
ATOM 612 O O . LEU A 1 85 ? -2.681 17.573 10.173 1.00 98.00 85 LEU A O 1
ATOM 616 N N . GLN A 1 86 ? -3.545 16.359 8.485 1.00 97.94 86 GLN A N 1
ATOM 617 C CA . GLN A 1 86 ? -4.769 17.151 8.346 1.00 97.94 86 GLN A CA 1
ATOM 618 C C . GLN A 1 86 ? -5.630 17.088 9.611 1.00 97.94 86 GLN A C 1
ATOM 620 O O . GLN A 1 86 ? -6.075 18.127 10.098 1.00 97.94 86 GLN A O 1
ATOM 625 N N . ALA A 1 87 ? -5.817 15.895 10.185 1.00 98.44 87 ALA A N 1
ATOM 626 C CA . ALA A 1 87 ? -6.573 15.713 11.424 1.00 98.44 87 ALA A CA 1
ATOM 627 C C . ALA A 1 87 ? -5.939 16.443 12.623 1.00 98.44 87 ALA A C 1
ATOM 629 O O . ALA A 1 87 ? -6.651 16.905 13.513 1.00 98.44 87 ALA A O 1
ATOM 630 N N . LEU A 1 88 ? -4.611 16.579 12.634 1.00 98.25 88 LEU A N 1
ATOM 631 C CA . LEU A 1 88 ? -3.866 17.317 13.655 1.00 98.25 88 LEU A CA 1
ATOM 632 C C . LEU A 1 88 ? -3.794 18.831 13.391 1.00 98.25 88 LEU A C 1
ATOM 634 O O . LEU A 1 88 ? -3.302 19.570 14.244 1.00 98.25 88 LEU A O 1
ATOM 638 N N . GLY A 1 89 ? -4.259 19.309 12.232 1.00 97.50 89 GLY A N 1
ATOM 639 C CA . GLY A 1 89 ? -4.146 20.715 11.839 1.00 97.50 89 GLY A CA 1
ATOM 640 C C . GLY A 1 89 ? -2.700 21.180 11.630 1.00 97.50 89 GLY A C 1
ATOM 641 O O . GLY A 1 89 ? -2.407 22.361 11.837 1.00 97.50 89 GLY A O 1
ATOM 642 N N . ALA A 1 90 ? -1.797 20.267 11.256 1.00 95.12 90 ALA A N 1
ATOM 643 C CA . ALA A 1 90 ? -0.410 20.595 10.939 1.00 95.12 90 ALA A CA 1
ATOM 644 C C . ALA A 1 90 ? -0.338 21.514 9.702 1.00 95.12 90 ALA A C 1
ATOM 646 O O . ALA A 1 90 ? -1.128 21.361 8.768 1.00 95.12 90 ALA A O 1
ATOM 647 N N . LYS A 1 91 ? 0.583 22.485 9.717 1.00 78.00 91 LYS A N 1
ATOM 648 C CA . LYS A 1 91 ? 0.779 23.492 8.662 1.00 78.00 91 LYS A CA 1
ATOM 649 C C . LYS A 1 91 ? 2.204 23.471 8.146 1.00 78.00 91 LYS A C 1
ATOM 651 O O . LYS A 1 91 ? 3.106 23.283 8.992 1.00 78.00 91 LYS A O 1
#

Radius of gyration: 13.89 Å; chains: 1; bounding box: 33×41×30 Å